Protein AF-A0A8I1QZ13-F1 (afdb_monomer)

Secondary structure (DSSP, 8-state):
----------TT-SPPPPPPPPPPPP--TT-PPPPPPPPPPPSSPP-PPPSSPPPPPPP-PPPPPPPPPTTTSPPPPP-PPPP-

Solvent-accessible surface area (backbone atoms only — not comparable to full-atom values): 6585 Å² t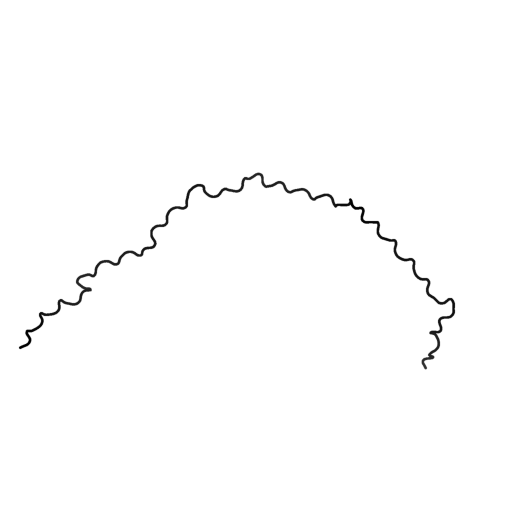otal; per-residue (Å²): 136,87,82,92,78,83,85,76,77,54,98,81,64,68,75,80,77,74,79,76,78,80,80,76,78,76,82,61,97,72,79,67,75,80,78,74,85,79,79,76,75,73,90,65,73,76,84,68,77,76,89,65,78,82,80,84,73,78,78,94,64,76,80,79,76,78,77,82,48,81,83,76,44,77,76,81,75,71,79,79,75,82,85,129

Structure (mmCIF, N/CA/C/O backbone):
data_AF-A0A8I1QZ13-F1
#
_entry.id   AF-A0A8I1QZ13-F1
#
loop_
_atom_site.group_PDB
_atom_site.id
_atom_site.type_symbol
_atom_site.label_atom_id
_atom_site.label_alt_id
_atom_site.label_comp_id
_atom_site.label_asym_id
_atom_site.label_entity_id
_atom_site.label_seq_id
_atom_site.pdbx_PDB_ins_code
_atom_site.Cartn_x
_atom_site.Cartn_y
_atom_site.Cartn_z
_atom_site.occupancy
_atom_site.B_iso_or_equiv
_atom_site.auth_seq_id
_atom_site.auth_comp_id
_atom_site.auth_asym_id
_atom_site.auth_atom_id
_atom_site.pdbx_PDB_model_num
ATOM 1 N N . MET A 1 1 ? 24.060 -61.148 -63.358 1.00 37.53 1 MET A N 1
ATOM 2 C CA . MET A 1 1 ? 25.460 -61.425 -62.978 1.00 37.53 1 MET A CA 1
ATOM 3 C C . MET A 1 1 ? 26.134 -60.081 -62.768 1.00 37.53 1 MET A C 1
ATOM 5 O O . MET A 1 1 ? 26.138 -59.295 -63.703 1.00 37.53 1 MET A O 1
ATOM 9 N N . ILE A 1 2 ? 26.568 -59.769 -61.544 1.00 40.94 2 ILE A N 1
ATOM 10 C CA . ILE A 1 2 ? 27.264 -58.512 -61.230 1.00 40.94 2 ILE A CA 1
ATOM 11 C C . ILE A 1 2 ? 28.746 -58.741 -61.534 1.00 40.94 2 ILE A C 1
ATOM 13 O O . ILE A 1 2 ? 29.379 -59.552 -60.863 1.00 40.94 2 ILE A O 1
ATOM 17 N N . ALA A 1 3 ? 29.267 -58.088 -62.573 1.00 45.53 3 ALA A N 1
ATOM 18 C CA . ALA A 1 3 ? 30.696 -58.080 -62.865 1.00 45.53 3 ALA A CA 1
ATOM 19 C C . ALA A 1 3 ? 31.352 -56.996 -62.002 1.00 45.53 3 ALA A C 1
ATOM 21 O O . ALA A 1 3 ? 31.077 -55.805 -62.146 1.00 45.53 3 ALA A O 1
ATOM 22 N N . ALA A 1 4 ? 32.155 -57.450 -61.048 1.00 49.69 4 ALA A N 1
ATOM 23 C CA . ALA A 1 4 ? 32.892 -56.646 -60.094 1.00 49.69 4 ALA A CA 1
ATOM 24 C C . ALA A 1 4 ? 34.200 -56.160 -60.725 1.00 49.69 4 ALA A C 1
ATOM 26 O O . ALA A 1 4 ? 35.245 -56.722 -60.438 1.00 49.69 4 ALA A O 1
ATOM 27 N N . GLU A 1 5 ? 34.167 -55.157 -61.604 1.00 56.06 5 GLU A N 1
ATOM 28 C CA . GLU A 1 5 ? 35.408 -54.736 -62.270 1.00 56.06 5 GLU A CA 1
ATOM 29 C C . GLU A 1 5 ? 35.352 -53.327 -62.871 1.00 56.06 5 GLU A C 1
ATOM 31 O O . GLU A 1 5 ? 35.631 -53.134 -64.043 1.00 56.06 5 GLU A O 1
ATOM 36 N N . GLU A 1 6 ? 35.022 -52.298 -62.084 1.00 49.62 6 GLU A N 1
ATOM 37 C CA . GLU A 1 6 ? 35.253 -50.918 -62.556 1.00 49.62 6 GLU A CA 1
ATOM 38 C C . GLU A 1 6 ? 35.496 -49.899 -61.433 1.00 49.62 6 GLU A C 1
ATOM 40 O O . GLU A 1 6 ? 35.025 -48.772 -61.466 1.00 49.62 6 GLU A O 1
ATOM 45 N N . TRP A 1 7 ? 36.250 -50.285 -60.401 1.00 46.62 7 TRP A N 1
ATOM 46 C CA . TRP A 1 7 ? 36.790 -49.338 -59.408 1.00 46.62 7 TRP A CA 1
ATOM 47 C C . TRP A 1 7 ? 38.316 -49.240 -59.496 1.00 46.62 7 TRP A C 1
ATOM 49 O O . TRP A 1 7 ? 39.013 -49.025 -58.506 1.00 46.62 7 TRP A O 1
ATOM 59 N N . ARG A 1 8 ? 38.869 -49.409 -60.702 1.00 53.97 8 ARG A N 1
ATOM 60 C CA . ARG A 1 8 ? 40.295 -49.193 -60.947 1.00 53.97 8 ARG A CA 1
ATOM 61 C C . ARG A 1 8 ? 40.497 -47.749 -61.400 1.00 53.97 8 ARG A C 1
ATOM 63 O O . ARG A 1 8 ? 40.428 -47.448 -62.586 1.00 53.97 8 ARG A O 1
ATOM 70 N N . ALA A 1 9 ? 40.732 -46.849 -60.447 1.00 58.00 9 ALA A N 1
ATOM 71 C CA . ALA A 1 9 ? 41.193 -45.497 -60.743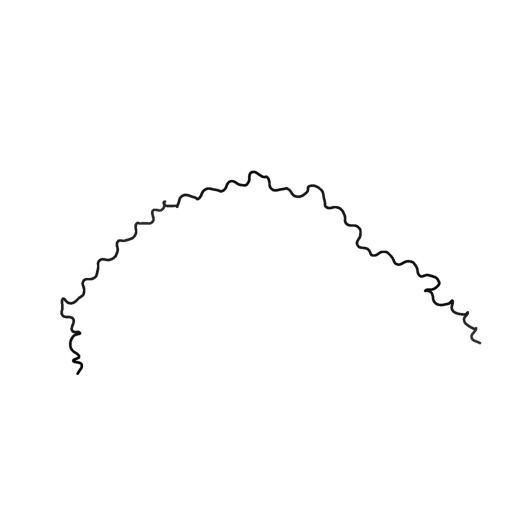 1.00 58.00 9 ALA A CA 1
ATOM 72 C C . ALA A 1 9 ? 42.558 -45.581 -61.453 1.00 58.00 9 ALA A C 1
ATOM 74 O O . ALA A 1 9 ? 43.566 -45.944 -60.846 1.00 58.00 9 ALA A O 1
ATOM 75 N N . GLY A 1 10 ? 42.583 -45.315 -62.760 1.00 56.53 10 GLY A N 1
ATOM 76 C CA . GLY A 1 10 ? 43.824 -45.149 -63.515 1.00 56.53 10 GLY A CA 1
ATOM 77 C C . GLY A 1 10 ? 44.565 -43.872 -63.089 1.00 56.53 10 GLY A C 1
ATOM 78 O O . GLY A 1 10 ? 43.933 -42.940 -62.580 1.00 56.53 10 GLY A O 1
ATOM 79 N N . PRO A 1 11 ? 45.893 -43.790 -63.287 1.00 55.31 11 PRO A N 1
ATOM 80 C CA . PRO A 1 11 ? 46.641 -42.566 -63.020 1.00 55.31 11 PRO A CA 1
ATOM 81 C C . PRO A 1 11 ? 46.134 -41.468 -63.967 1.00 55.31 11 PRO A C 1
ATOM 83 O O . PRO A 1 11 ? 46.323 -41.552 -65.176 1.00 55.31 11 PRO A O 1
ATOM 86 N N . GLY A 1 12 ? 45.421 -40.484 -63.414 1.00 60.62 12 GLY A N 1
ATOM 87 C CA . GLY A 1 12 ? 44.713 -39.438 -64.166 1.00 60.62 12 GLY A CA 1
ATOM 88 C C . GLY A 1 12 ? 43.209 -39.344 -63.875 1.00 60.62 12 GLY A C 1
ATOM 89 O O . GLY A 1 12 ? 42.590 -38.360 -64.253 1.00 60.62 12 GLY A O 1
ATOM 90 N N . GLN A 1 13 ? 42.629 -40.312 -63.156 1.00 60.16 13 GLN A N 1
ATOM 91 C CA . GLN A 1 13 ? 41.206 -40.327 -62.771 1.00 60.16 13 GLN A CA 1
ATOM 92 C C . GLN A 1 13 ? 40.937 -39.671 -61.402 1.00 60.16 13 GLN A C 1
ATOM 94 O O . GLN A 1 13 ? 39.898 -39.921 -60.793 1.00 60.16 13 GLN A O 1
ATOM 99 N N . ALA A 1 14 ? 41.868 -38.867 -60.876 1.00 67.06 14 ALA A N 1
ATOM 100 C CA . ALA A 1 14 ? 41.569 -38.066 -59.696 1.00 67.06 14 ALA A CA 1
ATOM 101 C C . ALA A 1 14 ? 40.592 -36.955 -60.122 1.00 67.06 14 ALA A C 1
ATOM 103 O O . ALA A 1 14 ? 40.927 -36.203 -61.042 1.00 67.06 14 ALA A O 1
ATOM 104 N N . PRO A 1 15 ? 39.398 -36.842 -59.509 1.00 71.62 15 PRO A N 1
ATOM 105 C CA . PRO A 1 15 ? 38.540 -35.697 -59.761 1.00 71.62 15 PRO A CA 1
ATOM 106 C C . PRO A 1 15 ? 39.334 -34.423 -59.476 1.00 71.62 15 PRO A C 1
ATOM 108 O O . PRO A 1 15 ? 40.063 -34.358 -58.482 1.00 71.62 15 PRO A O 1
ATOM 111 N N . ALA A 1 16 ? 39.212 -33.428 -60.357 1.00 73.69 16 ALA A N 1
ATOM 112 C CA . ALA A 1 16 ? 39.786 -32.116 -60.104 1.00 73.69 16 ALA A CA 1
ATOM 113 C C . ALA A 1 16 ? 39.258 -31.623 -58.752 1.00 73.69 16 ALA A C 1
ATOM 115 O O . ALA A 1 16 ? 38.045 -31.585 -58.533 1.00 73.69 16 ALA A O 1
ATOM 116 N N . VAL A 1 17 ? 40.169 -31.312 -57.831 1.00 79.25 17 VAL A N 1
ATOM 117 C CA . VAL A 1 17 ? 39.792 -30.712 -56.553 1.00 79.25 17 VAL A CA 1
ATOM 118 C C . VAL A 1 17 ? 39.226 -29.328 -56.879 1.00 79.25 17 VAL A C 1
ATOM 120 O O . VAL A 1 17 ? 39.926 -28.556 -57.537 1.00 79.25 17 VAL A O 1
ATOM 123 N N . PRO A 1 18 ? 37.970 -29.021 -56.506 1.00 80.44 18 PRO A N 1
ATOM 124 C CA . PRO A 1 18 ? 37.429 -27.687 -56.714 1.00 80.44 18 PRO A CA 1
ATOM 125 C C . PRO A 1 18 ? 38.268 -26.681 -55.925 1.00 80.44 18 PRO A C 1
ATOM 127 O O . PRO A 1 18 ? 38.698 -26.980 -54.809 1.00 80.44 18 PRO A O 1
ATOM 130 N N . ASP A 1 19 ? 38.499 -25.505 -56.509 1.00 85.38 19 ASP A N 1
ATOM 131 C CA . ASP A 1 19 ? 39.179 -24.418 -55.808 1.00 85.38 19 ASP A CA 1
ATOM 132 C C . ASP A 1 19 ? 38.486 -24.144 -54.462 1.00 85.38 19 ASP A C 1
ATOM 134 O O . ASP A 1 19 ? 37.247 -24.160 -54.390 1.00 85.38 19 ASP A O 1
ATOM 138 N N . PRO A 1 20 ? 39.257 -23.921 -53.380 1.00 84.06 20 PRO A N 1
ATOM 139 C CA . PRO A 1 20 ? 38.676 -23.575 -52.097 1.00 84.06 20 PRO A CA 1
ATOM 140 C C . PRO A 1 20 ? 37.894 -22.258 -52.219 1.00 84.06 20 PRO A C 1
ATOM 142 O O . PRO A 1 20 ? 38.230 -21.404 -53.046 1.00 84.06 20 PRO A O 1
ATOM 145 N N . PRO A 1 21 ? 36.846 -22.064 -51.401 1.00 87.00 21 PRO A N 1
ATOM 146 C CA . PRO A 1 21 ? 36.150 -20.788 -51.371 1.00 87.00 21 PRO A CA 1
ATOM 147 C C . PRO A 1 21 ? 37.132 -19.660 -51.008 1.00 87.00 21 PRO A C 1
ATOM 149 O O . PRO A 1 21 ? 38.085 -19.901 -50.260 1.00 87.00 21 PRO A O 1
ATOM 152 N N . PRO A 1 22 ? 36.910 -18.433 -51.511 1.00 87.69 22 PRO A N 1
ATOM 153 C CA . PRO A 1 22 ? 37.735 -17.291 -51.138 1.00 87.69 22 PRO A CA 1
ATOM 154 C C . PRO A 1 22 ? 37.707 -17.086 -49.620 1.00 87.69 22 PRO A C 1
ATOM 156 O O . PRO A 1 22 ? 36.659 -17.237 -48.986 1.00 87.69 22 PRO A O 1
ATOM 159 N N . GLU A 1 23 ? 38.856 -16.735 -49.041 1.00 84.00 23 GLU A N 1
ATOM 160 C CA . GLU A 1 23 ? 38.936 -16.407 -47.619 1.00 84.00 23 GLU A CA 1
ATOM 161 C C . GLU A 1 23 ? 38.053 -15.193 -47.305 1.00 84.00 23 GLU A C 1
ATOM 163 O O . GLU A 1 23 ? 37.977 -14.232 -48.077 1.00 84.00 23 GLU A O 1
ATOM 168 N N . ALA A 1 24 ? 37.361 -15.249 -46.164 1.00 81.50 24 ALA A N 1
ATOM 169 C CA . ALA A 1 24 ? 36.573 -14.124 -45.686 1.00 81.50 24 ALA A CA 1
ATOM 170 C C . ALA A 1 24 ? 37.487 -12.902 -45.476 1.00 81.50 24 ALA A C 1
ATOM 172 O O . ALA A 1 24 ? 38.646 -13.071 -45.080 1.00 81.50 24 ALA A O 1
ATOM 173 N N . PRO A 1 25 ? 36.993 -11.673 -45.719 1.00 78.25 25 PRO A N 1
ATOM 174 C CA . PRO A 1 25 ? 37.771 -10.477 -45.433 1.00 78.25 25 PRO A CA 1
ATOM 175 C C . PRO A 1 25 ? 38.219 -10.483 -43.962 1.00 78.25 25 PRO A C 1
ATOM 177 O O . PRO A 1 25 ? 37.464 -10.940 -43.096 1.00 78.25 25 PRO A O 1
ATOM 180 N N . PRO A 1 26 ? 39.435 -9.992 -43.657 1.00 75.94 26 PRO A N 1
ATOM 181 C CA . PRO A 1 26 ? 39.878 -9.878 -42.277 1.00 75.94 26 PRO A CA 1
ATOM 182 C C . PRO A 1 26 ? 38.880 -8.998 -41.526 1.00 75.94 26 PRO A C 1
ATOM 184 O O . PRO A 1 26 ? 38.510 -7.935 -42.022 1.00 75.94 26 PRO A O 1
ATOM 187 N N . LEU A 1 27 ? 38.453 -9.435 -40.338 1.00 71.19 27 LEU A N 1
ATOM 188 C CA . LEU A 1 27 ? 37.667 -8.593 -39.441 1.00 71.19 27 LEU A CA 1
ATOM 189 C C . LEU A 1 27 ? 38.536 -7.380 -39.119 1.00 71.19 27 LEU A C 1
ATOM 191 O O . LEU A 1 27 ? 39.484 -7.489 -38.337 1.00 71.19 27 LEU A O 1
ATOM 195 N N . THR A 1 28 ? 38.288 -6.251 -39.781 1.00 70.19 28 THR A N 1
ATOM 196 C CA . THR A 1 28 ? 39.027 -5.035 -39.473 1.00 70.19 28 THR A CA 1
ATOM 197 C C . THR A 1 28 ? 38.725 -4.706 -38.006 1.00 70.19 28 THR A C 1
ATOM 199 O O . THR A 1 28 ? 37.552 -4.705 -37.613 1.00 70.19 28 THR A O 1
ATOM 202 N N . PRO A 1 29 ? 39.735 -4.497 -37.137 1.00 62.84 29 PRO A N 1
ATOM 203 C CA . PRO A 1 29 ? 39.496 -4.061 -35.763 1.00 62.84 29 PRO A CA 1
ATOM 204 C C . PRO A 1 29 ? 38.962 -2.622 -35.791 1.00 62.84 29 PRO A C 1
ATOM 206 O O . PRO A 1 29 ? 39.706 -1.663 -35.615 1.00 62.84 29 PRO A O 1
ATOM 209 N N . GLY A 1 30 ? 37.690 -2.445 -36.138 1.00 63.97 30 GLY A N 1
ATOM 210 C CA . GLY A 1 30 ? 37.144 -1.126 -36.441 1.00 63.97 30 GLY A CA 1
ATOM 211 C C . GLY A 1 30 ? 35.717 -1.123 -36.975 1.00 63.97 30 GLY A C 1
ATOM 212 O O . GLY A 1 30 ? 35.022 -0.130 -36.781 1.00 63.97 30 GLY A O 1
ATOM 213 N N . GLU A 1 31 ? 35.230 -2.216 -37.564 1.00 65.88 31 GLU A N 1
ATOM 214 C CA . GLU A 1 31 ? 33.822 -2.332 -37.970 1.00 65.88 31 GLU A CA 1
ATOM 215 C C . GLU A 1 31 ? 32.934 -2.711 -36.778 1.00 65.88 31 GLU A C 1
ATOM 217 O O . GLU A 1 31 ? 32.289 -3.759 -36.732 1.00 65.88 31 GLU A O 1
ATOM 222 N N . VAL A 1 32 ? 32.892 -1.834 -35.776 1.00 68.75 32 VAL A N 1
ATOM 223 C CA . VAL A 1 32 ? 31.766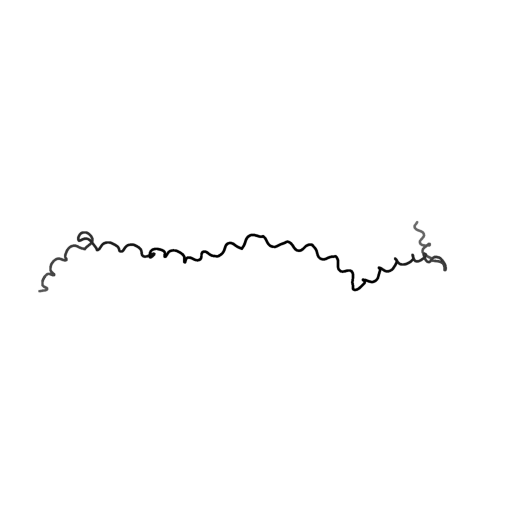 -1.832 -34.846 1.00 68.75 32 VAL A CA 1
ATOM 224 C C . VAL A 1 32 ? 30.554 -1.323 -35.619 1.00 68.75 32 VAL A C 1
ATOM 226 O O . VAL A 1 32 ? 30.602 -0.259 -36.239 1.00 68.75 32 VAL A O 1
ATOM 229 N N . SER A 1 33 ? 29.465 -2.095 -35.619 1.00 73.38 33 SER A N 1
ATOM 230 C CA . SER A 1 33 ? 28.184 -1.581 -36.108 1.00 73.38 33 SER A CA 1
ATOM 231 C C . SER A 1 33 ? 27.887 -0.254 -35.403 1.00 73.38 33 SER A C 1
ATOM 233 O O . SER A 1 33 ? 28.200 -0.131 -34.212 1.00 73.38 33 SER A O 1
ATOM 235 N N . PRO A 1 34 ? 27.321 0.745 -36.105 1.00 77.44 34 PRO A N 1
ATOM 236 C CA . PRO A 1 34 ? 26.974 2.006 -35.470 1.00 77.44 34 PRO A CA 1
ATOM 237 C C . PRO A 1 34 ? 26.102 1.717 -34.247 1.00 77.44 34 PRO A C 1
ATOM 239 O O . PRO A 1 34 ? 25.168 0.916 -34.318 1.00 77.44 34 PRO A O 1
ATOM 242 N N . VAL A 1 35 ? 26.450 2.334 -33.116 1.00 76.69 35 VAL A N 1
ATOM 243 C CA . VAL A 1 35 ? 25.682 2.199 -31.875 1.00 76.69 35 VAL A CA 1
ATOM 244 C C . VAL A 1 35 ? 24.228 2.589 -32.176 1.00 76.69 35 VAL A C 1
ATOM 246 O O . VAL A 1 35 ? 24.011 3.619 -32.824 1.00 76.69 35 VAL A O 1
ATOM 249 N N . PRO A 1 36 ? 23.234 1.775 -31.769 1.00 82.56 36 PRO A N 1
ATOM 250 C CA . PRO A 1 36 ? 21.831 2.123 -31.963 1.00 82.56 36 PRO A CA 1
ATOM 251 C C . PRO A 1 36 ? 21.511 3.462 -31.279 1.00 82.56 36 PRO A C 1
ATOM 253 O O . PRO A 1 36 ? 22.190 3.824 -30.314 1.00 82.56 36 PRO A O 1
ATOM 256 N N . PRO A 1 37 ? 20.489 4.207 -31.741 1.00 82.81 37 PRO A N 1
ATOM 257 C CA . PRO A 1 37 ? 20.083 5.437 -31.076 1.00 82.81 37 PRO A CA 1
ATOM 258 C C . PRO A 1 37 ? 19.823 5.172 -29.594 1.00 82.81 37 PRO A C 1
ATOM 260 O O . PRO A 1 37 ? 19.126 4.220 -29.243 1.00 82.81 37 PRO A O 1
ATOM 263 N N . ILE A 1 38 ? 20.396 6.008 -28.733 1.00 81.75 38 ILE A N 1
ATOM 264 C CA . ILE A 1 38 ? 20.070 5.985 -27.311 1.00 81.75 38 ILE A CA 1
ATOM 265 C C . ILE A 1 38 ? 18.646 6.526 -27.186 1.00 81.75 38 ILE A C 1
ATOM 267 O O . ILE A 1 38 ? 18.363 7.628 -27.658 1.00 81.75 38 ILE A O 1
ATOM 271 N N . GLU A 1 39 ? 17.752 5.741 -26.587 1.00 83.88 39 GLU A N 1
ATOM 272 C CA . GLU A 1 39 ? 16.417 6.211 -26.229 1.00 83.88 39 GLU A CA 1
ATOM 273 C C . GLU A 1 39 ? 16.569 7.341 -25.206 1.00 83.88 39 GLU A C 1
ATOM 275 O O . GLU A 1 39 ? 17.238 7.179 -24.181 1.00 83.88 39 GLU A O 1
ATOM 280 N N . SER A 1 40 ? 16.008 8.513 -25.511 1.00 83.69 40 SER A N 1
ATOM 281 C CA . SER A 1 40 ? 15.942 9.598 -24.539 1.00 83.69 40 SER A CA 1
ATOM 282 C C . SER A 1 40 ? 15.170 9.102 -23.318 1.00 83.69 40 SER A C 1
ATOM 284 O O . SER A 1 40 ? 14.106 8.505 -23.495 1.00 83.69 40 SER A O 1
ATOM 286 N N . PRO A 1 41 ? 15.670 9.335 -22.090 1.00 80.4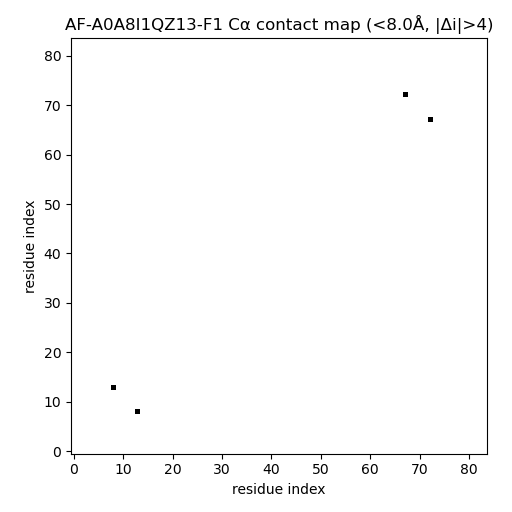4 41 PRO A N 1
ATOM 287 C CA . PRO A 1 41 ? 14.860 9.061 -20.917 1.00 80.44 41 PRO A CA 1
ATOM 288 C C . PRO A 1 41 ? 13.550 9.858 -21.026 1.00 80.44 41 PRO A C 1
ATOM 290 O O . PRO A 1 41 ? 13.547 10.930 -21.641 1.00 80.44 41 PRO A O 1
ATOM 293 N N . PRO A 1 42 ? 12.444 9.352 -20.463 1.00 81.56 42 PRO A N 1
ATOM 294 C CA . PRO A 1 42 ? 11.199 10.106 -20.425 1.00 81.56 42 PRO A CA 1
ATOM 295 C C . PRO A 1 42 ? 11.435 11.487 -19.793 1.00 81.56 42 PRO A C 1
ATOM 297 O O . PRO A 1 42 ? 12.140 11.596 -18.791 1.00 81.56 42 PRO A O 1
ATOM 300 N N . ASP A 1 43 ? 10.842 12.531 -20.384 1.00 80.25 43 ASP A N 1
ATOM 301 C CA . ASP A 1 43 ? 10.875 13.913 -19.868 1.00 80.25 43 ASP A CA 1
ATOM 302 C C . ASP A 1 43 ? 10.210 14.038 -18.485 1.00 80.25 43 ASP A C 1
ATOM 304 O O . ASP A 1 43 ? 10.452 14.994 -17.751 1.00 80.25 43 ASP A O 1
ATOM 308 N N . GLU A 1 44 ? 9.354 13.080 -18.124 1.00 80.75 44 GLU A N 1
ATOM 309 C CA . GLU A 1 44 ? 8.708 13.042 -16.820 1.00 80.75 44 GLU A CA 1
ATOM 310 C C . GLU A 1 44 ? 9.679 12.534 -15.755 1.00 80.75 44 GLU A C 1
ATOM 312 O O . GLU A 1 44 ? 10.184 11.408 -15.817 1.00 80.75 44 GLU A O 1
ATOM 317 N N . GLU A 1 45 ? 9.899 13.360 -14.731 1.00 78.75 45 GLU A N 1
ATOM 318 C CA . GLU A 1 45 ? 10.568 12.915 -13.518 1.00 78.75 45 GLU A CA 1
ATOM 319 C C . GLU A 1 45 ? 9.815 11.708 -12.936 1.00 78.75 45 GLU A C 1
ATOM 321 O O . GLU A 1 45 ? 8.574 11.692 -12.932 1.00 78.75 45 GLU A O 1
ATOM 326 N N . PRO A 1 46 ? 10.532 10.685 -12.433 1.00 78.75 46 PRO A N 1
ATOM 327 C CA . PRO A 1 46 ? 9.881 9.577 -11.759 1.00 78.75 46 PRO A CA 1
ATOM 328 C C . PRO A 1 46 ? 9.015 10.149 -10.643 1.00 78.75 46 PRO A C 1
ATOM 330 O O . PRO A 1 46 ? 9.495 10.933 -9.823 1.00 78.75 46 PRO A O 1
ATOM 333 N N . GLN A 1 47 ? 7.738 9.764 -10.629 1.00 79.56 47 GLN A N 1
ATOM 334 C CA . GLN A 1 47 ? 6.834 10.120 -9.542 1.00 79.56 47 GLN A CA 1
ATOM 335 C C . GLN A 1 47 ? 7.526 9.738 -8.228 1.00 79.56 47 GLN A C 1
ATOM 337 O O . GLN A 1 47 ? 7.802 8.560 -7.984 1.00 79.56 47 GLN A O 1
ATOM 342 N N . GLY A 1 48 ? 7.900 10.748 -7.439 1.00 81.44 48 GLY A N 1
ATOM 343 C CA . GLY A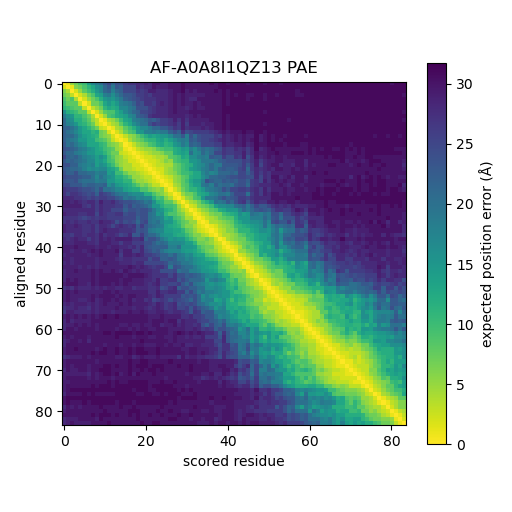 1 48 ? 8.620 10.545 -6.189 1.00 81.44 48 GLY A CA 1
ATOM 344 C C . GLY A 1 48 ? 7.807 9.688 -5.222 1.00 81.44 48 GLY A C 1
ATOM 345 O O . GLY A 1 48 ? 6.588 9.554 -5.354 1.00 81.44 48 GLY A O 1
ATOM 346 N N . ILE A 1 49 ? 8.467 9.120 -4.209 1.00 83.06 49 ILE A N 1
ATOM 347 C CA . ILE A 1 49 ? 7.713 8.566 -3.082 1.00 83.06 49 ILE A CA 1
ATOM 348 C C . ILE A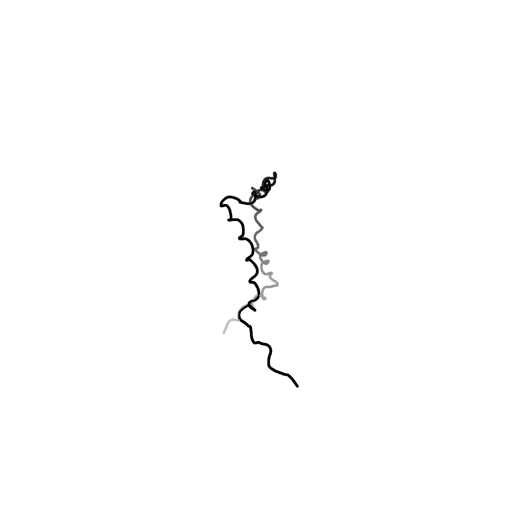 1 49 ? 6.909 9.700 -2.424 1.00 83.06 49 ILE A C 1
ATOM 350 O O . ILE A 1 49 ? 7.408 10.829 -2.359 1.00 83.06 49 ILE A O 1
ATOM 354 N N . PRO A 1 50 ? 5.690 9.438 -1.923 1.00 81.00 50 PRO A N 1
ATOM 355 C CA . PRO A 1 50 ? 4.981 10.405 -1.097 1.00 81.00 50 PRO A CA 1
ATOM 356 C C . PRO A 1 50 ? 5.909 10.933 0.006 1.00 81.00 50 PRO A C 1
ATOM 358 O O . PRO A 1 50 ? 6.532 10.151 0.723 1.00 81.00 50 PRO A O 1
ATOM 361 N N . THR A 1 51 ? 6.041 12.258 0.112 1.00 82.62 51 THR A N 1
ATOM 362 C CA . THR A 1 51 ? 6.897 12.902 1.126 1.00 82.62 51 THR A CA 1
ATOM 363 C C . THR A 1 51 ? 6.305 12.801 2.526 1.00 82.62 51 THR A C 1
ATOM 365 O O . THR A 1 51 ? 7.013 12.974 3.514 1.00 82.62 51 THR A O 1
ATOM 368 N N . GLU A 1 52 ? 4.999 12.556 2.608 1.00 86.56 52 GLU A N 1
ATOM 369 C CA . GLU A 1 52 ? 4.297 12.358 3.865 1.00 86.56 52 GLU A CA 1
ATOM 370 C C . GLU A 1 52 ? 4.403 10.898 4.318 1.00 86.56 52 GLU A C 1
ATOM 372 O O . GLU A 1 52 ? 4.267 9.982 3.496 1.00 86.56 52 GLU A O 1
ATOM 377 N N . PRO A 1 53 ? 4.624 10.658 5.622 1.00 87.62 53 PRO A N 1
ATOM 378 C CA . PRO A 1 53 ? 4.554 9.314 6.167 1.00 87.62 53 PRO A CA 1
ATOM 379 C C . PRO A 1 53 ? 3.140 8.736 5.981 1.00 87.62 53 PRO A C 1
ATOM 381 O O . PRO A 1 53 ? 2.158 9.483 5.931 1.00 87.62 53 PRO A O 1
ATOM 384 N N . PRO A 1 54 ? 3.001 7.402 5.902 1.00 88.44 54 PRO A N 1
ATOM 385 C CA . PRO A 1 54 ? 1.686 6.777 5.906 1.00 88.44 54 PRO A CA 1
ATOM 386 C C . PRO A 1 54 ? 0.933 7.124 7.197 1.00 88.44 54 PRO A C 1
ATOM 388 O O . PRO A 1 54 ? 1.537 7.285 8.258 1.00 88.44 54 PRO A O 1
ATOM 391 N N . GLN A 1 55 ? -0.397 7.207 7.109 1.00 90.25 55 GLN A N 1
ATOM 392 C CA . GLN A 1 55 ? -1.241 7.407 8.287 1.00 90.25 55 GLN A CA 1
ATOM 393 C C . GLN A 1 55 ? -1.069 6.238 9.261 1.00 90.25 55 GLN A C 1
ATOM 395 O O . GLN A 1 55 ? -1.033 5.076 8.845 1.00 90.25 55 GLN A O 1
ATOM 400 N N . GLU A 1 56 ? -0.986 6.541 10.557 1.00 90.31 56 GLU A N 1
ATOM 401 C CA . GLU A 1 56 ? -0.958 5.505 11.584 1.00 90.31 56 GLU A CA 1
ATOM 402 C C . GLU A 1 56 ? -2.272 4.725 11.562 1.00 90.31 56 GLU A C 1
ATOM 404 O O . GLU A 1 56 ? -3.368 5.292 11.602 1.00 90.31 56 GLU A O 1
ATOM 409 N N . LEU A 1 57 ? -2.158 3.401 11.482 1.00 89.75 57 LEU A N 1
ATOM 410 C CA . LEU A 1 57 ? -3.318 2.535 11.594 1.00 89.75 57 LEU A CA 1
ATOM 411 C C . LEU A 1 57 ? -3.826 2.558 13.040 1.00 89.75 57 LEU A C 1
ATOM 413 O O . LEU A 1 57 ? -3.017 2.592 13.973 1.00 89.75 57 LEU A O 1
ATOM 417 N N . PRO A 1 58 ? -5.151 2.489 13.256 1.00 89.19 58 PRO A N 1
ATOM 418 C CA . PRO A 1 58 ? -5.679 2.284 14.593 1.00 89.19 58 PRO A CA 1
ATOM 419 C C . PRO A 1 58 ? -5.099 0.993 15.192 1.00 89.19 58 PRO A C 1
ATOM 421 O O . PRO A 1 58 ? -4.792 0.045 14.457 1.00 89.19 58 PRO A O 1
ATOM 424 N N . PRO A 1 59 ? -4.950 0.923 16.524 1.00 87.75 59 PRO A N 1
ATOM 425 C CA . PRO A 1 59 ? -4.415 -0.264 17.164 1.00 87.75 59 PRO A CA 1
ATOM 426 C C . PRO A 1 59 ? -5.312 -1.468 16.858 1.00 87.75 59 PRO A C 1
ATOM 428 O O . PRO A 1 59 ? -6.523 -1.428 17.068 1.00 87.75 59 PRO A O 1
ATOM 431 N N . ASN A 1 60 ? -4.704 -2.562 16.390 1.00 87.56 60 ASN A N 1
ATOM 432 C CA . ASN A 1 60 ? -5.388 -3.833 16.135 1.00 87.56 60 ASN A CA 1
ATOM 433 C C . ASN A 1 60 ? -5.622 -4.615 17.439 1.00 87.56 60 ASN A C 1
ATOM 435 O O . ASN A 1 60 ? -5.323 -5.806 17.535 1.00 87.56 60 ASN A O 1
ATOM 439 N N . VAL A 1 61 ? -6.081 -3.923 18.480 1.00 85.81 61 VAL A N 1
ATOM 440 C CA . VAL A 1 61 ? -6.510 -4.563 19.718 1.00 85.81 61 VAL A CA 1
ATOM 441 C C . VAL A 1 61 ? -8.010 -4.803 19.616 1.00 85.81 61 VAL A C 1
ATOM 443 O O . VAL A 1 61 ? -8.756 -3.867 19.316 1.00 85.81 61 VAL A O 1
ATOM 446 N N . PRO A 1 62 ? -8.474 -6.050 19.810 1.00 84.00 62 PRO A N 1
ATOM 447 C CA . PRO A 1 62 ? -9.901 -6.295 19.894 1.00 84.00 62 PRO A CA 1
ATOM 448 C C . PRO A 1 62 ? -10.479 -5.466 21.051 1.00 84.00 62 PRO A C 1
ATOM 450 O O . PRO A 1 62 ? -9.773 -5.224 22.035 1.00 84.00 62 PRO A O 1
ATOM 453 N N . PRO A 1 63 ? -11.750 -5.041 20.961 1.00 85.12 63 PRO A N 1
ATOM 454 C CA . PRO A 1 63 ? -12.419 -4.410 22.088 1.00 85.12 63 PRO A CA 1
ATOM 455 C C . PRO A 1 63 ? -12.304 -5.305 23.322 1.00 85.12 63 PRO A C 1
ATOM 457 O O . PRO A 1 63 ? -12.511 -6.519 23.226 1.00 85.12 63 PRO A O 1
ATOM 460 N N . GLU A 1 64 ? -11.985 -4.719 24.476 1.00 87.50 64 GLU A N 1
ATOM 461 C CA . GLU A 1 64 ? -12.067 -5.461 25.729 1.00 87.50 64 GLU A CA 1
ATOM 462 C C . GLU A 1 64 ? -13.507 -5.938 25.929 1.00 87.50 64 GLU A C 1
ATOM 464 O O . GLU A 1 64 ? -14.471 -5.201 25.689 1.00 87.50 64 GLU A O 1
ATOM 469 N N . ALA A 1 65 ? -13.657 -7.198 26.335 1.00 87.25 65 ALA A N 1
ATOM 470 C CA . ALA A 1 65 ? -14.967 -7.729 26.662 1.00 87.25 65 ALA A CA 1
ATOM 471 C C . ALA A 1 65 ? -15.564 -6.921 27.827 1.00 87.25 65 ALA A C 1
ATOM 473 O O . ALA A 1 65 ? -14.828 -6.518 28.736 1.00 87.25 65 ALA A O 1
ATOM 474 N N . PRO A 1 66 ? -16.887 -6.689 27.834 1.00 88.56 66 PRO A N 1
ATOM 475 C CA . PRO A 1 66 ? -17.528 -6.067 28.979 1.00 88.56 66 PRO A CA 1
ATOM 476 C C . PRO A 1 66 ? -17.271 -6.908 30.242 1.00 88.56 66 PRO A C 1
ATOM 478 O O . PRO A 1 66 ? -17.163 -8.136 30.151 1.00 88.56 66 PRO A O 1
ATOM 481 N N . PRO A 1 67 ? -17.176 -6.275 31.425 1.00 88.94 67 PRO A N 1
ATOM 482 C CA . PRO A 1 67 ? -17.045 -7.008 32.676 1.00 88.94 67 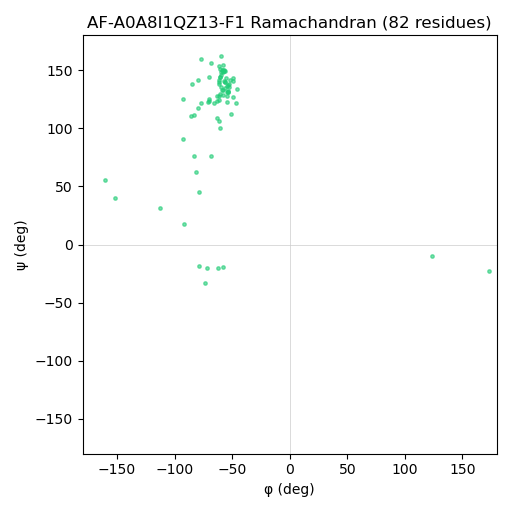PRO A CA 1
ATOM 483 C C . PRO A 1 67 ? -18.212 -7.987 32.847 1.00 88.94 67 PRO A C 1
ATOM 485 O O . PRO A 1 67 ? -19.327 -7.717 32.396 1.00 88.94 67 PRO A O 1
ATOM 488 N N . ALA A 1 68 ? -17.952 -9.112 33.519 1.00 88.88 68 ALA A N 1
ATOM 489 C CA . ALA A 1 68 ? -18.969 -10.124 33.781 1.00 88.88 68 ALA A CA 1
ATOM 490 C C . ALA A 1 68 ? -20.188 -9.495 34.462 1.00 88.88 68 ALA A C 1
ATOM 492 O O . ALA A 1 68 ? -20.057 -8.755 35.446 1.00 88.88 68 ALA A O 1
ATOM 493 N N . THR A 1 69 ? -21.377 -9.792 33.943 1.00 87.56 69 THR A N 1
ATOM 494 C CA . THR A 1 69 ? -22.605 -9.339 34.587 1.00 87.56 69 THR A CA 1
ATOM 495 C C . THR A 1 69 ? -22.903 -10.222 35.802 1.00 87.56 69 THR A C 1
ATOM 497 O O . THR A 1 69 ? -22.446 -11.365 35.866 1.00 87.56 69 THR A O 1
ATOM 500 N N . PRO A 1 70 ? -23.718 -9.763 36.767 1.00 83.31 70 PRO A N 1
ATOM 501 C CA . PRO A 1 70 ? -24.167 -10.615 37.868 1.00 83.31 70 PRO A CA 1
ATOM 502 C C . PRO A 1 70 ? -24.917 -11.882 37.423 1.00 83.31 70 PRO A C 1
ATOM 504 O O . PRO A 1 70 ? -25.009 -12.818 38.208 1.00 83.31 70 PRO A O 1
ATOM 507 N N . ILE A 1 71 ? -25.446 -11.918 36.191 1.00 86.44 71 ILE A N 1
ATOM 508 C CA . ILE A 1 71 ? -26.076 -13.108 35.596 1.00 86.44 71 ILE A CA 1
ATOM 509 C C . ILE A 1 71 ? -25.025 -14.150 35.189 1.00 86.44 71 ILE A C 1
ATOM 511 O O . ILE A 1 71 ? -25.288 -15.346 35.275 1.00 86.44 71 ILE A O 1
ATOM 515 N N . ASP A 1 72 ? -23.840 -13.703 34.767 1.00 88.56 72 ASP A N 1
ATOM 516 C CA . ASP A 1 72 ? -22.732 -14.574 34.355 1.00 88.56 72 ASP A CA 1
ATOM 517 C C . ASP A 1 72 ? -21.966 -15.157 35.552 1.00 88.56 72 ASP A C 1
ATOM 519 O O . ASP A 1 72 ? -21.229 -16.136 35.416 1.00 88.56 72 ASP A O 1
ATOM 523 N N . LEU A 1 73 ? -22.111 -14.553 36.735 1.00 84.69 73 LEU A N 1
ATOM 524 C CA . LEU A 1 73 ? -21.499 -15.046 37.962 1.00 84.69 73 LEU A CA 1
ATOM 525 C C . LEU A 1 73 ? -22.323 -16.207 38.536 1.00 84.69 73 LEU A C 1
ATOM 527 O O . LEU A 1 73 ? -23.555 -16.164 3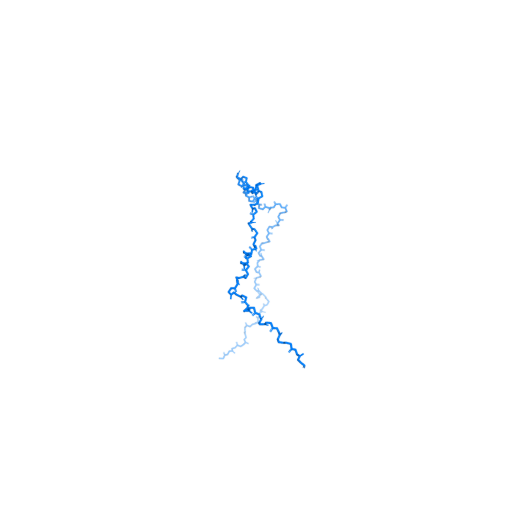8.516 1.00 84.69 73 LEU A O 1
ATOM 531 N N . PRO A 1 74 ? -21.673 -17.249 39.090 1.00 85.50 74 PRO A N 1
ATOM 532 C CA . PRO A 1 74 ? -22.405 -18.285 39.798 1.00 85.50 74 PRO A CA 1
ATOM 533 C C . PRO A 1 74 ? -23.203 -17.653 40.948 1.00 85.50 74 PRO A C 1
ATOM 535 O O . PRO A 1 74 ? -22.744 -16.662 41.531 1.00 85.50 74 PRO A O 1
ATOM 538 N N . PRO A 1 75 ? -24.354 -18.240 41.323 1.00 83.75 7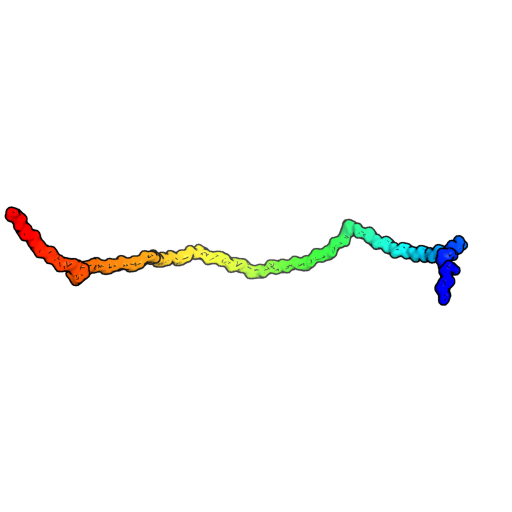5 PRO A N 1
ATOM 539 C CA . PRO A 1 75 ? -25.076 -17.819 42.512 1.00 83.75 75 PRO A CA 1
ATOM 540 C C . PRO A 1 75 ? -24.115 -17.732 43.694 1.00 83.75 75 PRO A C 1
ATOM 542 O O . PRO A 1 75 ? -23.216 -18.574 43.827 1.00 83.75 75 PRO A O 1
ATOM 545 N N . ALA A 1 76 ? -24.298 -16.714 44.539 1.00 78.81 76 ALA A N 1
ATOM 546 C CA . ALA A 1 76 ? -23.570 -16.620 45.793 1.00 78.81 76 ALA A CA 1
ATOM 547 C C . ALA A 1 76 ? -23.631 -17.987 46.479 1.00 78.81 76 ALA A C 1
ATOM 549 O O . ALA A 1 76 ? -24.712 -18.543 46.676 1.00 78.81 76 ALA A O 1
ATOM 550 N N . ARG A 1 77 ? -22.456 -18.566 46.749 1.00 75.94 77 ARG A N 1
ATOM 551 C CA . ARG A 1 77 ? -22.382 -19.835 47.467 1.00 75.94 77 ARG A CA 1
ATOM 552 C C . ARG A 1 77 ? -23.080 -19.624 48.802 1.00 75.94 77 ARG A C 1
ATOM 554 O O . ARG A 1 77 ? -22.752 -18.657 49.493 1.00 75.94 77 ARG A O 1
ATOM 561 N N . ASP A 1 78 ? -24.014 -20.515 49.126 1.00 80.56 78 ASP A N 1
ATOM 562 C CA . ASP A 1 78 ? -24.637 -20.550 50.444 1.00 80.56 78 ASP A CA 1
ATOM 563 C C . ASP A 1 78 ? -23.532 -20.507 51.514 1.00 80.56 78 ASP A C 1
ATOM 565 O O . ASP A 1 78 ? -22.438 -21.057 51.283 1.00 80.56 78 ASP A O 1
ATOM 569 N N . PRO A 1 79 ? -23.755 -19.823 52.649 1.00 82.75 79 PRO A N 1
ATOM 570 C CA . PRO A 1 79 ? -22.846 -19.897 53.777 1.00 82.75 79 PRO A CA 1
ATOM 571 C C . PRO A 1 79 ? -22.465 -21.356 54.033 1.00 82.75 79 PRO A C 1
ATOM 573 O O . PRO A 1 79 ? -23.305 -22.251 54.003 1.00 82.75 79 PRO A O 1
ATOM 576 N N . ARG A 1 80 ? -21.171 -21.619 54.227 1.00 81.56 80 ARG A N 1
ATOM 577 C CA . ARG A 1 80 ? -20.752 -22.967 54.609 1.00 81.56 80 ARG A CA 1
ATOM 578 C C . ARG A 1 80 ? -21.404 -23.285 55.947 1.00 81.56 80 ARG A C 1
ATOM 580 O O . ARG A 1 80 ? -21.192 -22.535 56.898 1.00 81.56 80 ARG A O 1
ATOM 587 N N . GLU A 1 81 ? -22.142 -24.388 56.003 1.00 84.25 81 GLU A N 1
ATOM 588 C CA . GLU A 1 81 ? -22.643 -24.909 57.269 1.00 84.25 81 GLU A CA 1
ATOM 589 C C . GLU A 1 81 ? -21.457 -25.145 58.220 1.00 84.25 81 GLU A C 1
ATOM 591 O O . GLU A 1 81 ? -20.391 -25.603 57.772 1.00 84.25 81 GLU A O 1
ATOM 596 N N . PRO A 1 82 ? -21.599 -24.819 59.515 1.00 81.88 82 PRO A N 1
ATOM 597 C CA . PRO A 1 82 ? -20.600 -25.172 60.511 1.00 81.88 82 PRO A CA 1
ATOM 598 C C . PRO A 1 82 ? -20.373 -26.686 60.481 1.00 81.88 82 PRO A C 1
ATOM 600 O O . PRO A 1 82 ? -21.326 -27.459 60.436 1.00 81.88 82 PRO A O 1
ATOM 603 N N . GLN A 1 83 ? -19.112 -27.116 60.499 1.00 78.31 83 GLN A N 1
ATOM 604 C CA . GLN A 1 83 ? -18.814 -28.515 60.787 1.00 78.31 83 GLN A CA 1
ATOM 605 C C . GLN A 1 83 ? -18.880 -28.695 62.303 1.00 78.31 83 GLN A C 1
ATOM 607 O O . GLN A 1 83 ? -18.128 -28.027 63.015 1.00 78.31 83 GLN A O 1
ATOM 612 N N . GLU A 1 84 ? -19.812 -29.533 62.763 1.00 76.56 84 GLU A N 1
ATOM 613 C CA . GLU A 1 84 ? -19.909 -29.972 64.163 1.00 76.56 84 GLU A CA 1
ATOM 614 C C . GLU A 1 84 ? -18.847 -31.019 64.519 1.00 76.56 84 GLU A C 1
ATOM 616 O O . GLU A 1 84 ? -18.536 -31.877 63.656 1.00 76.56 84 GLU A O 1
#

Radius of gyration: 51.19 Å; Cα contacts (8 Å, |Δi|>4): 2; chains: 1; bounding box: 73×75×128 Å

Sequence (84 aa):
MIAAEEWRAGPGQAPAVPDPPPEAPPLTPGEVSPVPPIESPPDEEPQGIPTEPPQELPPNVPPEAPPATPIDLPPARDPREPQE

Mean predicted aligned error: 21.84 Å

Foldseek 3Di:
DDDPDDPDQDPPNDPDDPDDPDDDPPPPPPPDPPDPDDPDDDPDDPPDDPPDDDDDDDDPDDPDDPPDDPVNDDPDPDPPDDDD

pLDDT: mean 76.83, std 12.61, range [37.53, 90.31]